Protein AF-A0A972Z029-F1 (afdb_monomer_lite)

pLDDT: mean 87.39, std 17.4, range [35.59, 98.62]

Secondary structure (DSSP, 8-state):
----------------------------SSSSSS-TTT-S-TT-TT----SS-SSS-TTT-SSTT-SSS--GGGT-S-S-TT-SSS-TTT-SSTT-TT----SS-SSS-TTT-SSTT-SSS-TTT-SSTT-TT----SS-SSS-TTT-SSTT-SSS-TT-

Structure (mmCIF, N/CA/C/O backbone):
data_AF-A0A972Z029-F1
#
_entry.id   AF-A0A972Z029-F1
#
loop_
_atom_site.group_PDB
_atom_site.id
_atom_site.type_symbol
_atom_site.label_atom_id
_atom_site.label_alt_id
_atom_site.label_comp_id
_atom_site.label_asym_id
_atom_site.label_entity_id
_atom_site.label_seq_id
_atom_site.pdbx_PDB_ins_code
_atom_site.Cartn_x
_atom_site.Cartn_y
_atom_site.Cartn_z
_atom_site.occupancy
_atom_site.B_iso_or_equiv
_atom_site.auth_seq_id
_atom_site.auth_comp_id
_atom_site.auth_asym_id
_atom_site.auth_atom_id
_atom_site.pdbx_PDB_model_num
ATOM 1 N N . MET A 1 1 ? -35.451 -61.719 23.212 1.00 44.72 1 MET A N 1
ATOM 2 C CA . MET A 1 1 ? -34.313 -62.411 22.564 1.00 44.72 1 MET A CA 1
ATOM 3 C C . MET A 1 1 ? -34.728 -62.832 21.162 1.00 44.72 1 MET A C 1
ATOM 5 O O . MET A 1 1 ? -35.467 -63.795 21.039 1.00 44.72 1 MET A O 1
ATOM 9 N N . LEU A 1 2 ? -34.287 -62.121 20.122 1.00 35.59 2 LEU A N 1
ATOM 10 C CA . LEU A 1 2 ? -34.344 -62.609 18.741 1.00 35.59 2 LEU A CA 1
ATOM 11 C C . LEU A 1 2 ? -33.110 -62.093 17.989 1.00 35.59 2 LEU A C 1
ATOM 13 O O . LEU A 1 2 ? -32.669 -60.968 18.197 1.00 35.59 2 LEU A O 1
ATOM 17 N N . LYS A 1 3 ? -32.508 -62.987 17.212 1.00 42.06 3 LYS A N 1
ATOM 18 C CA . LYS A 1 3 ? -31.129 -62.981 16.722 1.00 42.06 3 LYS A CA 1
ATOM 19 C C . LYS A 1 3 ? -31.085 -62.662 15.211 1.00 42.06 3 LYS A C 1
ATOM 21 O O . LYS A 1 3 ? -31.833 -63.275 14.463 1.00 42.06 3 LYS A O 1
ATOM 26 N N . TYR A 1 4 ? -30.141 -61.794 14.818 1.00 46.88 4 TYR A N 1
ATOM 27 C CA . TYR A 1 4 ? -29.437 -61.632 13.522 1.00 46.88 4 TYR A CA 1
ATOM 28 C C . TYR A 1 4 ? -30.203 -61.414 12.197 1.00 46.88 4 TYR A C 1
ATOM 30 O O . TYR A 1 4 ? -30.945 -62.281 11.748 1.00 46.88 4 TYR A O 1
ATOM 38 N N . LYS A 1 5 ? -29.773 -60.396 11.427 1.00 41.84 5 LYS A N 1
ATOM 39 C CA . LYS A 1 5 ? -29.031 -60.620 10.161 1.00 41.84 5 LYS A CA 1
ATOM 40 C C . LYS A 1 5 ? -28.415 -59.328 9.601 1.00 41.84 5 LYS A C 1
ATOM 42 O O . LYS A 1 5 ? -29.120 -58.436 9.146 1.00 41.84 5 LYS A O 1
ATOM 47 N N . ILE A 1 6 ? -27.085 -59.290 9.591 1.00 49.31 6 ILE A N 1
ATOM 48 C CA . ILE A 1 6 ? -26.251 -58.357 8.822 1.00 49.31 6 ILE A CA 1
ATOM 49 C C . ILE A 1 6 ? -26.550 -58.572 7.330 1.00 49.31 6 ILE A C 1
ATOM 51 O O . ILE A 1 6 ? -26.587 -59.719 6.874 1.00 49.31 6 ILE A O 1
ATOM 55 N N . ARG A 1 7 ? -26.764 -57.495 6.565 1.00 51.19 7 ARG A N 1
ATOM 56 C CA . ARG A 1 7 ? -26.883 -57.556 5.101 1.00 51.19 7 ARG A CA 1
ATOM 57 C C . ARG A 1 7 ? -25.870 -56.634 4.424 1.00 51.19 7 ARG A C 1
ATOM 59 O O . ARG A 1 7 ? -25.969 -55.422 4.521 1.00 51.19 7 ARG A O 1
ATOM 66 N N . CYS A 1 8 ? -24.952 -57.301 3.722 1.00 42.88 8 CYS A N 1
ATOM 67 C CA . CYS A 1 8 ? -24.246 -56.925 2.496 1.00 42.88 8 CYS A CA 1
ATOM 68 C C . CYS A 1 8 ? -23.698 -55.498 2.358 1.00 42.88 8 CYS A C 1
ATOM 70 O O . CYS A 1 8 ? -24.381 -54.598 1.877 1.00 42.88 8 CYS A O 1
ATOM 72 N N . PHE A 1 9 ? -22.386 -55.391 2.588 1.00 42.88 9 PHE A N 1
ATOM 73 C CA . PHE A 1 9 ? -21.489 -54.483 1.872 1.00 42.88 9 PHE A CA 1
ATOM 74 C C . PHE A 1 9 ? -21.739 -54.582 0.357 1.00 42.88 9 PHE A C 1
ATOM 76 O O . PHE A 1 9 ? -21.516 -55.635 -0.244 1.00 42.88 9 PHE A O 1
ATOM 83 N N . LYS A 1 10 ? -22.189 -53.491 -0.264 1.00 47.75 10 LYS A N 1
ATOM 84 C CA . LYS A 1 10 ? -22.030 -53.284 -1.705 1.00 47.75 10 LYS A CA 1
ATOM 85 C C . LYS A 1 10 ? -20.739 -52.500 -1.909 1.00 47.75 10 LYS A C 1
ATOM 87 O O . LYS A 1 10 ? -20.706 -51.299 -1.679 1.00 47.75 10 LYS A O 1
ATOM 92 N N . PHE A 1 11 ? -19.693 -53.197 -2.340 1.00 46.28 11 PHE A N 1
ATOM 93 C CA . PHE A 1 11 ? -18.609 -52.580 -3.092 1.00 46.28 11 PHE A CA 1
ATOM 94 C C . PHE A 1 11 ? -19.158 -52.240 -4.478 1.00 46.28 11 PHE A C 1
ATOM 96 O O . PHE A 1 11 ? -19.430 -53.140 -5.272 1.00 46.28 11 PHE A O 1
ATOM 103 N N . LEU A 1 12 ? -19.349 -50.955 -4.757 1.00 41.16 12 LEU A N 1
ATOM 104 C CA . LEU A 1 12 ? -19.361 -50.452 -6.122 1.00 41.16 12 LEU A CA 1
ATOM 105 C C . LEU A 1 12 ? -18.751 -49.055 -6.102 1.00 41.16 12 LEU A C 1
ATOM 107 O O . LEU A 1 12 ? -19.312 -48.137 -5.510 1.00 41.16 12 LEU A O 1
ATOM 111 N N . SER A 1 13 ? -17.564 -48.962 -6.696 1.00 52.97 13 SER A N 1
ATOM 112 C CA . SER A 1 13 ? -16.793 -47.749 -6.920 1.00 52.97 13 SER A CA 1
ATOM 113 C C . SER A 1 13 ? -17.668 -46.593 -7.382 1.00 52.97 13 SER A C 1
ATOM 115 O O . SER A 1 13 ? -18.324 -46.694 -8.417 1.00 52.97 13 SER A O 1
ATOM 117 N N . ILE A 1 14 ? -17.600 -45.476 -6.669 1.00 52.19 14 ILE A N 1
ATOM 118 C CA . ILE A 1 14 ? -17.830 -44.161 -7.252 1.00 52.19 14 ILE A CA 1
ATOM 119 C C . ILE A 1 14 ? -16.635 -43.325 -6.824 1.00 52.19 14 ILE A C 1
ATOM 121 O O . ILE A 1 14 ? -16.255 -43.313 -5.655 1.00 52.19 14 ILE A O 1
ATOM 125 N N . ALA A 1 15 ? -15.987 -42.787 -7.846 1.00 47.50 15 ALA A N 1
ATOM 126 C CA . ALA A 1 15 ? -14.695 -42.147 -7.834 1.00 47.50 15 ALA A CA 1
ATOM 127 C C . ALA A 1 15 ? -14.510 -41.207 -6.641 1.00 47.50 15 ALA A C 1
ATOM 129 O O . ALA A 1 15 ? -15.372 -40.382 -6.342 1.00 47.50 15 ALA A O 1
ATOM 130 N N . LEU A 1 16 ? -13.328 -41.297 -6.030 1.00 49.75 16 LEU A N 1
ATOM 131 C CA . LEU A 1 16 ? -12.691 -40.135 -5.439 1.00 49.75 16 LEU A CA 1
ATOM 132 C C . LEU A 1 16 ? -12.591 -39.114 -6.577 1.00 49.75 16 LEU A C 1
ATOM 134 O O . LEU A 1 16 ? -11.700 -39.203 -7.420 1.00 49.75 16 LEU A O 1
ATOM 138 N N . LEU A 1 17 ? -13.573 -38.218 -6.662 1.00 45.81 17 LEU A N 1
ATOM 139 C CA . LEU A 1 17 ? -13.456 -37.002 -7.440 1.00 45.81 17 LEU A CA 1
ATOM 140 C C . LEU A 1 17 ? -12.422 -36.169 -6.683 1.00 45.81 17 LEU A C 1
ATOM 142 O O . LEU A 1 17 ? -12.756 -35.311 -5.874 1.00 45.81 17 LEU A O 1
ATOM 146 N N . VAL A 1 18 ? -11.147 -36.495 -6.906 1.00 49.91 18 VAL A N 1
ATOM 147 C CA . VAL A 1 18 ? -10.099 -35.489 -6.876 1.00 49.91 18 VAL A CA 1
ATOM 148 C C . VAL A 1 18 ? -10.542 -34.532 -7.968 1.00 49.91 18 VAL A C 1
ATOM 150 O O . VAL A 1 18 ? -10.292 -34.755 -9.150 1.00 49.91 18 VAL A O 1
ATOM 153 N N . ILE A 1 19 ? -11.320 -33.522 -7.586 1.00 52.22 19 ILE A N 1
ATOM 154 C CA . ILE A 1 19 ? -11.315 -32.290 -8.345 1.00 52.22 19 ILE A CA 1
ATOM 155 C C . ILE A 1 19 ? -9.889 -31.821 -8.105 1.00 52.22 19 ILE A C 1
ATOM 157 O O . ILE A 1 19 ? -9.585 -31.246 -7.065 1.00 52.22 19 ILE A O 1
ATOM 161 N N . SER A 1 20 ? -8.978 -32.233 -8.990 1.00 51.88 20 SER A N 1
ATOM 162 C CA . SER A 1 20 ? -7.763 -31.478 -9.210 1.00 51.88 20 SER A CA 1
ATOM 163 C C . SER A 1 20 ? -8.287 -30.079 -9.424 1.00 51.88 20 SER A C 1
ATOM 165 O O . SER A 1 20 ? -9.005 -29.844 -10.402 1.00 51.88 20 SER A O 1
ATOM 167 N N . SER A 1 21 ? -8.060 -29.229 -8.427 1.00 50.16 21 SER A N 1
ATOM 168 C CA . SER A 1 21 ? -8.118 -27.790 -8.547 1.00 50.16 21 SER A CA 1
ATOM 169 C C . SER A 1 21 ? -7.533 -27.512 -9.916 1.00 50.16 21 SER A C 1
ATOM 171 O O . SER A 1 21 ? -6.342 -27.702 -10.144 1.00 50.16 21 SER A O 1
ATOM 173 N N . SER A 1 22 ? -8.398 -27.209 -10.876 1.00 51.94 22 SER A N 1
ATOM 174 C CA . SER A 1 22 ? -7.941 -26.583 -12.095 1.00 51.94 22 SER A CA 1
ATOM 175 C C . SER A 1 22 ? -7.694 -25.157 -11.647 1.00 51.94 22 SER A C 1
ATOM 177 O O . SER A 1 22 ? -8.499 -24.274 -11.916 1.00 51.94 22 SER A O 1
ATOM 179 N N . SER A 1 23 ? -6.620 -24.959 -10.872 1.00 54.59 23 SER A N 1
ATOM 180 C CA . SER A 1 23 ? -5.817 -23.777 -11.073 1.00 54.59 23 SER A CA 1
ATOM 181 C C . SER A 1 23 ? -5.615 -23.778 -12.577 1.00 54.59 23 SER A C 1
ATOM 183 O O . SER A 1 23 ? -5.006 -24.691 -13.142 1.00 54.59 23 SER A O 1
ATOM 185 N N . VAL A 1 24 ? -6.283 -22.841 -13.253 1.00 58.00 24 VAL A N 1
ATOM 186 C CA . VAL A 1 24 ? -5.730 -22.304 -14.489 1.00 58.00 24 VAL A CA 1
ATOM 187 C C . VAL A 1 24 ? -4.263 -22.133 -14.135 1.00 58.00 24 VAL A C 1
ATOM 189 O O . VAL A 1 24 ? -3.974 -21.459 -13.150 1.00 58.00 24 VAL A O 1
ATOM 192 N N . PHE A 1 25 ? -3.384 -22.933 -14.738 1.00 62.44 25 PHE A N 1
ATOM 193 C CA . PHE A 1 25 ? -1.967 -22.744 -14.490 1.00 62.44 25 PHE A CA 1
ATOM 194 C C . PHE A 1 25 ? -1.732 -21.316 -14.957 1.00 62.44 25 PHE A C 1
ATOM 196 O O . PHE A 1 25 ? -1.856 -21.057 -16.154 1.00 62.44 25 PHE A O 1
ATOM 203 N N . ALA A 1 26 ? -1.555 -20.417 -13.992 1.00 80.50 26 ALA A N 1
ATOM 204 C CA . ALA A 1 26 ? -0.677 -19.277 -14.099 1.00 80.50 26 ALA A CA 1
ATOM 205 C C . ALA A 1 26 ? 0.412 -19.650 -15.101 1.00 80.50 26 ALA A C 1
ATOM 207 O O . ALA A 1 26 ? 1.182 -20.590 -14.861 1.00 80.50 26 ALA A O 1
ATOM 208 N N . ILE A 1 27 ? 0.320 -19.085 -16.301 1.00 93.94 27 ILE A N 1
ATOM 209 C CA . ILE A 1 27 ? 1.425 -19.181 -17.239 1.00 93.94 27 ILE A CA 1
ATOM 210 C C . ILE A 1 27 ? 2.372 -18.104 -16.745 1.00 93.94 27 ILE A C 1
ATOM 212 O O . ILE A 1 27 ? 1.928 -16.983 -16.559 1.00 93.94 27 ILE A O 1
ATOM 216 N N . ASP A 1 28 ? 3.595 -18.503 -16.462 1.00 94.88 28 ASP A N 1
ATOM 217 C CA . ASP A 1 28 ? 4.697 -17.656 -16.028 1.00 94.88 28 ASP A CA 1
ATOM 218 C C . ASP A 1 28 ? 5.843 -18.057 -16.963 1.00 94.88 28 ASP A C 1
ATOM 220 O O . ASP A 1 28 ? 6.411 -19.157 -16.862 1.00 94.88 28 ASP A O 1
ATOM 224 N N . THR A 1 29 ? 5.987 -17.290 -18.042 1.00 96.69 29 THR A N 1
ATOM 225 C CA . THR A 1 29 ? 6.764 -17.677 -19.220 1.00 96.69 29 THR A CA 1
ATOM 226 C C . THR A 1 29 ? 8.266 -17.625 -18.955 1.00 96.69 29 THR A C 1
ATOM 228 O O . THR A 1 29 ? 9.000 -18.459 -19.509 1.00 96.69 29 THR A O 1
ATOM 231 N N . ASP A 1 30 ? 8.735 -16.715 -18.108 1.00 96.75 30 ASP A N 1
ATOM 232 C CA . ASP A 1 30 ? 10.149 -16.563 -17.769 1.00 96.75 30 ASP A CA 1
ATOM 233 C C . ASP A 1 30 ? 10.516 -17.006 -16.342 1.00 96.75 30 ASP A C 1
ATOM 235 O O . ASP A 1 30 ? 11.699 -17.261 -16.076 1.00 96.75 30 ASP A O 1
ATOM 239 N N . GLY A 1 31 ? 9.527 -17.290 -15.498 1.00 96.00 31 GLY A N 1
ATOM 240 C CA . GLY A 1 31 ? 9.701 -17.927 -14.201 1.00 96.00 31 GLY A CA 1
ATOM 241 C C . GLY A 1 31 ? 10.042 -16.957 -13.074 1.00 96.00 31 GLY A C 1
ATOM 242 O O . GLY A 1 31 ? 10.711 -17.392 -12.125 1.00 96.00 31 GLY A O 1
ATOM 243 N N . ASP A 1 32 ? 9.682 -15.679 -13.188 1.00 94.44 32 ASP A N 1
ATOM 244 C CA . ASP A 1 32 ? 9.981 -14.649 -12.187 1.00 94.44 32 ASP A CA 1
ATOM 245 C C . ASP A 1 32 ? 8.957 -14.581 -11.038 1.00 94.44 32 ASP A C 1
ATOM 247 O O . ASP A 1 32 ? 9.233 -13.997 -9.985 1.00 94.44 32 ASP A O 1
ATOM 251 N N . GLY A 1 33 ? 7.840 -15.299 -11.184 1.00 93.25 33 GLY A N 1
ATOM 252 C CA . GLY A 1 33 ? 6.780 -15.403 -10.190 1.00 93.25 33 GLY A CA 1
ATOM 253 C C . GLY A 1 33 ? 5.572 -14.504 -10.448 1.00 93.25 33 GLY A C 1
ATOM 254 O O . GLY A 1 33 ? 4.626 -14.582 -9.659 1.00 93.25 33 GLY A O 1
ATOM 255 N N . TYR A 1 34 ? 5.568 -13.717 -11.525 1.00 92.69 34 TYR A N 1
ATOM 256 C CA . TYR A 1 34 ? 4.397 -12.992 -12.002 1.00 92.69 34 TYR A CA 1
ATOM 257 C C . TYR A 1 34 ? 3.725 -13.758 -13.149 1.00 92.69 34 TYR A C 1
ATOM 259 O O . TYR A 1 34 ? 4.354 -14.286 -14.059 1.00 92.69 34 TYR A O 1
ATOM 267 N N . ASP A 1 35 ? 2.397 -13.866 -13.098 1.00 95.12 35 ASP A N 1
ATOM 268 C CA . ASP A 1 35 ? 1.650 -14.531 -14.165 1.00 95.12 35 ASP A CA 1
ATOM 269 C C . ASP A 1 35 ? 1.676 -13.662 -15.437 1.00 95.12 35 ASP A C 1
ATOM 271 O O . ASP A 1 35 ? 1.335 -12.484 -15.367 1.00 95.12 35 ASP A O 1
ATOM 275 N N . ASP A 1 36 ? 1.857 -14.263 -16.618 1.00 94.44 36 ASP A N 1
ATOM 276 C CA . ASP A 1 36 ? 1.785 -13.652 -17.964 1.00 94.44 36 ASP A CA 1
ATOM 277 C C . ASP A 1 36 ? 0.561 -12.733 -18.185 1.00 94.44 36 ASP A C 1
ATOM 279 O O . ASP A 1 36 ? 0.498 -11.969 -19.148 1.00 94.44 36 ASP A O 1
ATOM 283 N N . SER A 1 37 ? -0.498 -12.891 -17.383 1.00 94.25 37 SER A N 1
ATOM 284 C CA . SER A 1 37 ? -1.707 -12.064 -17.467 1.00 94.25 37 SER A CA 1
ATOM 285 C C . SER A 1 37 ? -1.596 -10.701 -16.783 1.00 94.25 37 SER A C 1
ATOM 287 O O . SER A 1 37 ? -2.413 -9.828 -17.080 1.00 94.25 37 SER A O 1
ATOM 289 N N . VAL A 1 38 ? -0.649 -10.553 -15.859 1.00 92.50 38 VAL A N 1
ATOM 290 C CA . VAL A 1 38 ? -0.367 -9.325 -15.101 1.00 92.50 38 VAL A CA 1
ATOM 291 C C . VAL A 1 38 ? 1.055 -8.819 -15.337 1.00 92.50 38 VAL A C 1
ATOM 293 O O . VAL A 1 38 ? 1.293 -7.634 -15.150 1.00 92.50 38 VAL A O 1
ATOM 296 N N . ASP A 1 39 ? 1.954 -9.686 -15.797 1.00 95.38 39 ASP A N 1
ATOM 297 C CA . ASP A 1 39 ? 3.313 -9.355 -16.203 1.00 95.38 39 ASP A CA 1
ATOM 298 C C . ASP A 1 39 ? 3.330 -8.586 -17.543 1.00 95.38 39 ASP A C 1
ATOM 300 O O . ASP A 1 39 ? 2.847 -9.064 -18.579 1.00 95.38 39 ASP A O 1
ATOM 304 N N . LEU A 1 40 ? 3.865 -7.363 -17.519 1.00 96.44 40 LEU A N 1
ATOM 305 C CA . LEU A 1 40 ? 4.015 -6.502 -18.696 1.00 96.44 40 LEU A CA 1
ATOM 306 C C . LEU A 1 40 ? 5.236 -6.865 -19.557 1.00 96.44 40 LEU A C 1
ATOM 308 O O . LEU A 1 40 ? 5.276 -6.495 -20.738 1.00 96.44 40 LEU A O 1
ATOM 312 N N . PHE A 1 41 ? 6.156 -7.679 -19.035 1.00 97.19 41 PHE A N 1
ATOM 313 C CA . PHE A 1 41 ? 7.317 -8.220 -19.733 1.00 97.19 41 PHE A CA 1
ATOM 314 C C . PHE A 1 41 ? 7.440 -9.757 -19.607 1.00 97.19 41 PHE A C 1
ATOM 316 O O . PHE A 1 41 ? 8.496 -10.223 -19.197 1.00 97.19 41 PHE A O 1
ATOM 323 N N . PRO A 1 42 ? 6.499 -10.568 -20.156 1.00 97.00 42 PRO A N 1
ATOM 324 C CA . PRO A 1 42 ? 6.456 -12.041 -19.998 1.00 97.00 42 PRO A CA 1
ATOM 325 C C . PRO A 1 42 ? 7.648 -12.862 -20.514 1.00 97.00 42 PRO A C 1
ATOM 327 O O . PRO A 1 42 ? 7.542 -14.068 -20.717 1.00 97.00 42 PRO A O 1
ATOM 330 N N . ALA A 1 43 ? 8.738 -12.237 -20.934 1.00 96.81 43 ALA A N 1
ATOM 331 C CA . ALA A 1 43 ? 9.934 -12.918 -21.404 1.00 96.81 43 ALA A CA 1
ATOM 332 C C . ALA A 1 43 ? 11.219 -12.363 -20.772 1.00 96.81 43 ALA A C 1
ATOM 334 O O . ALA A 1 43 ? 12.306 -12.805 -21.172 1.00 96.81 43 ALA A O 1
ATOM 335 N N . ASP A 1 44 ? 11.109 -11.387 -19.873 1.00 97.31 44 ASP A N 1
ATOM 336 C CA . ASP A 1 44 ? 12.222 -10.805 -19.145 1.00 97.31 44 ASP A CA 1
ATOM 337 C C . ASP A 1 44 ? 12.043 -11.027 -17.637 1.00 97.31 44 ASP A C 1
ATOM 339 O O . ASP A 1 44 ? 11.410 -10.217 -16.975 1.00 97.31 44 ASP A O 1
ATOM 343 N N . PRO A 1 45 ? 12.702 -12.040 -17.047 1.00 97.19 45 PRO A N 1
ATOM 344 C CA . PRO A 1 45 ? 12.492 -12.403 -15.645 1.00 97.19 45 PRO A CA 1
ATOM 345 C C . PRO A 1 45 ? 13.073 -11.393 -14.636 1.00 97.19 45 PRO A C 1
ATOM 347 O O . PRO A 1 45 ? 13.295 -11.718 -13.466 1.00 97.19 45 PRO A O 1
ATOM 350 N N . LEU A 1 46 ? 13.486 -10.219 -15.111 1.00 96.81 46 LEU A N 1
ATOM 351 C CA . LEU A 1 46 ? 13.960 -9.100 -14.310 1.00 96.81 46 LEU A CA 1
ATOM 352 C C . LEU A 1 46 ? 12.990 -7.918 -14.337 1.00 96.81 46 LEU A C 1
ATOM 354 O O . LEU A 1 46 ? 13.282 -6.937 -13.664 1.00 96.81 46 LEU A O 1
ATOM 358 N N . GLU A 1 47 ? 11.890 -7.980 -15.084 1.00 97.19 47 GLU A N 1
ATOM 359 C CA . GLU A 1 47 ? 10.921 -6.894 -15.230 1.00 97.19 47 GLU A CA 1
ATOM 360 C C . GLU A 1 47 ? 9.506 -7.471 -15.263 1.00 97.19 47 GLU A C 1
ATOM 362 O O . GLU A 1 47 ? 9.273 -8.450 -15.950 1.00 97.19 47 GLU A O 1
ATOM 367 N N . TRP A 1 48 ? 8.555 -6.845 -14.569 1.00 95.19 48 TRP A N 1
ATOM 368 C CA . TRP A 1 48 ? 7.158 -7.315 -14.534 1.00 95.19 48 TRP A CA 1
ATOM 369 C C . TRP A 1 48 ? 6.125 -6.179 -14.548 1.00 95.19 48 TRP A C 1
ATOM 371 O O . TRP A 1 48 ? 5.003 -6.357 -15.024 1.00 95.19 48 TRP A O 1
ATOM 381 N N . ILE A 1 49 ? 6.500 -4.989 -14.063 1.00 93.50 49 ILE A N 1
ATOM 382 C CA . ILE A 1 49 ? 5.678 -3.769 -14.032 1.00 93.50 49 ILE A CA 1
ATOM 383 C C . ILE A 1 49 ? 6.367 -2.662 -14.840 1.00 93.50 49 ILE A C 1
ATOM 385 O O . ILE A 1 49 ? 7.594 -2.592 -14.890 1.00 93.50 49 ILE A O 1
ATOM 389 N N . ASP A 1 50 ? 5.542 -1.821 -15.458 1.00 94.25 50 ASP A N 1
ATOM 390 C CA . ASP A 1 50 ? 5.864 -0.613 -16.223 1.00 94.25 50 ASP A CA 1
ATOM 391 C C . ASP A 1 50 ? 4.838 0.446 -15.784 1.00 94.25 50 ASP A C 1
ATOM 393 O O . ASP A 1 50 ? 3.666 0.381 -16.178 1.00 94.25 50 ASP A O 1
ATOM 397 N N . THR A 1 51 ? 5.221 1.304 -14.838 1.00 92.12 51 THR A N 1
ATOM 398 C CA . THR A 1 51 ? 4.296 2.232 -14.165 1.00 92.12 51 THR A CA 1
ATOM 399 C C . THR A 1 51 ? 3.815 3.334 -15.111 1.00 92.12 51 THR A C 1
ATOM 401 O O . THR A 1 51 ? 2.613 3.628 -15.142 1.00 92.12 51 THR A O 1
ATOM 404 N N . ASP A 1 52 ? 4.707 3.913 -15.914 1.00 93.69 52 ASP A N 1
ATOM 405 C CA . ASP A 1 52 ? 4.390 5.020 -16.821 1.00 93.69 52 ASP A CA 1
ATOM 406 C C . ASP A 1 52 ? 4.023 4.567 -18.255 1.00 93.69 52 ASP A C 1
ATOM 408 O O . ASP A 1 52 ? 3.479 5.346 -19.054 1.00 93.69 52 ASP A O 1
ATOM 412 N N . LEU A 1 53 ? 4.195 3.272 -18.545 1.00 94.69 53 LEU A N 1
ATOM 413 C CA . LEU A 1 53 ? 3.904 2.612 -19.816 1.00 94.69 53 LEU A CA 1
ATOM 414 C C . LEU A 1 53 ? 4.793 3.085 -20.976 1.00 94.69 53 LEU A C 1
ATOM 416 O O . LEU A 1 53 ? 4.337 3.113 -22.136 1.00 94.69 53 LEU A O 1
ATOM 420 N N . ASP A 1 54 ? 6.045 3.455 -20.701 1.00 95.88 54 ASP A N 1
ATOM 421 C CA . ASP A 1 54 ? 7.019 3.850 -21.721 1.00 95.88 54 ASP A CA 1
ATOM 422 C C . ASP A 1 54 ? 7.707 2.657 -22.424 1.00 95.88 54 ASP A C 1
ATOM 424 O O . ASP A 1 54 ? 8.275 2.808 -23.521 1.00 95.88 54 ASP A O 1
ATOM 428 N N . GLY A 1 55 ? 7.551 1.450 -21.869 1.00 95.88 55 GLY A N 1
ATOM 429 C CA . GLY A 1 55 ? 8.118 0.200 -22.366 1.00 95.88 55 GLY A CA 1
ATOM 430 C C . GLY A 1 55 ? 9.470 -0.184 -21.758 1.00 95.88 55 GLY A C 1
ATOM 431 O O . GLY A 1 55 ? 10.105 -1.114 -22.277 1.00 95.88 55 GLY A O 1
ATOM 432 N N . ILE A 1 56 ? 9.924 0.505 -20.714 1.00 96.00 56 ILE A N 1
ATOM 433 C CA . ILE A 1 56 ? 11.036 0.132 -19.842 1.00 96.00 56 ILE A CA 1
ATOM 434 C C . ILE A 1 56 ? 10.434 -0.342 -18.514 1.00 96.00 56 ILE A C 1
ATOM 436 O O . ILE A 1 56 ? 9.582 0.309 -17.936 1.00 96.00 56 ILE A O 1
ATOM 440 N N . GLY A 1 57 ? 10.833 -1.521 -18.035 1.00 95.69 57 GLY A N 1
ATOM 441 C CA . GLY A 1 57 ? 10.316 -2.014 -16.758 1.00 95.69 57 GLY A CA 1
ATOM 442 C C . GLY A 1 57 ? 10.900 -1.251 -15.570 1.00 95.69 57 GLY A C 1
ATOM 443 O O . GLY A 1 57 ? 12.052 -0.804 -15.625 1.00 95.69 57 GLY A O 1
ATOM 444 N N . ASN A 1 58 ? 10.133 -1.147 -14.482 1.00 93.19 58 ASN A N 1
ATOM 445 C CA . ASN A 1 58 ? 10.477 -0.339 -13.307 1.00 93.19 58 ASN A CA 1
ATOM 446 C C . ASN A 1 58 ? 11.852 -0.672 -12.690 1.00 93.19 58 ASN A C 1
ATOM 448 O O . ASN A 1 58 ? 12.446 0.180 -12.027 1.00 93.19 58 ASN A O 1
ATOM 452 N N . ASN A 1 59 ? 12.391 -1.892 -12.851 1.00 92.75 59 ASN A N 1
ATOM 453 C CA . ASN A 1 59 ? 13.715 -2.211 -12.301 1.00 92.75 59 ASN A CA 1
ATOM 454 C C . ASN A 1 59 ? 14.859 -1.583 -13.112 1.00 92.75 59 ASN A C 1
ATOM 456 O O . ASN A 1 59 ? 15.955 -1.385 -12.568 1.00 92.75 59 ASN A O 1
ATOM 460 N N . SER A 1 60 ? 14.617 -1.271 -14.386 1.00 94.31 60 SER A N 1
ATOM 461 C CA . SER A 1 60 ? 15.569 -0.640 -15.304 1.00 94.31 60 SER A CA 1
ATOM 462 C C . SER A 1 60 ? 15.237 0.816 -15.633 1.00 94.31 60 SER A C 1
ATOM 464 O O . SER A 1 60 ? 16.100 1.505 -16.190 1.00 94.31 60 SER A O 1
ATOM 466 N N . ASP A 1 61 ? 14.030 1.275 -15.313 1.00 94.12 61 ASP A N 1
ATOM 467 C CA . ASP A 1 61 ? 13.551 2.618 -15.616 1.00 94.12 61 ASP A CA 1
ATOM 468 C C . ASP A 1 61 ? 14.190 3.681 -14.702 1.00 94.12 61 ASP A C 1
ATOM 470 O O . ASP A 1 61 ? 14.144 3.548 -13.474 1.00 94.12 61 ASP A O 1
ATOM 474 N N . PRO A 1 62 ? 14.848 4.720 -15.254 1.00 93.94 62 PRO A N 1
ATOM 475 C CA . PRO A 1 62 ? 15.342 5.848 -14.472 1.00 93.94 62 PRO A CA 1
ATOM 476 C C . PRO A 1 62 ? 14.280 6.906 -14.095 1.00 93.94 62 PRO A C 1
ATOM 478 O O . PRO A 1 62 ? 14.638 7.832 -13.373 1.00 93.94 62 PRO A O 1
ATOM 481 N N . ASP A 1 63 ? 13.043 6.820 -14.587 1.00 94.00 63 ASP A N 1
ATOM 482 C CA . ASP A 1 63 ? 11.941 7.789 -14.404 1.00 94.00 63 ASP A CA 1
ATOM 483 C C . ASP A 1 63 ? 10.615 7.010 -14.277 1.00 94.00 63 ASP A C 1
ATOM 485 O O . ASP A 1 63 ? 9.796 7.015 -15.188 1.00 94.00 63 ASP A O 1
ATOM 489 N N . ILE A 1 64 ? 10.455 6.265 -13.172 1.00 93.75 64 ILE A N 1
ATOM 490 C CA . ILE A 1 64 ? 9.433 5.206 -13.020 1.00 93.75 64 ILE A CA 1
ATOM 491 C C . ILE A 1 64 ? 8.001 5.736 -13.201 1.00 93.75 64 ILE A C 1
ATOM 493 O O . ILE A 1 64 ? 7.142 5.003 -13.692 1.00 93.75 64 ILE A O 1
ATOM 497 N N . ASP A 1 65 ? 7.713 6.976 -12.803 1.00 94.50 65 ASP A N 1
ATOM 498 C CA . ASP A 1 65 ? 6.378 7.575 -12.922 1.00 94.50 65 ASP A CA 1
ATOM 499 C C . ASP A 1 65 ? 6.193 8.441 -14.187 1.00 94.50 65 ASP A C 1
ATOM 501 O O . ASP A 1 65 ? 5.082 8.915 -14.476 1.00 94.50 65 ASP A O 1
ATOM 505 N N . GLY A 1 66 ? 7.261 8.626 -14.968 1.00 94.62 66 GLY A N 1
ATOM 506 C CA . GLY A 1 66 ? 7.267 9.381 -16.214 1.00 94.62 66 GLY A CA 1
ATOM 507 C C . GLY A 1 66 ? 7.006 10.881 -16.043 1.00 94.62 66 GLY A C 1
ATOM 508 O O . GLY A 1 66 ? 6.554 11.546 -16.995 1.00 94.62 66 GLY A O 1
ATOM 509 N N . ASP A 1 67 ? 7.239 11.455 -14.857 1.00 94.06 67 ASP A N 1
ATOM 510 C CA . ASP A 1 67 ? 7.035 12.885 -14.603 1.00 94.06 67 ASP A CA 1
ATOM 511 C C . ASP A 1 67 ? 8.157 13.774 -15.188 1.00 94.06 67 ASP A C 1
ATOM 513 O O . ASP A 1 67 ? 8.002 15.003 -15.330 1.00 94.06 67 ASP A O 1
ATOM 517 N N . GLY A 1 68 ? 9.256 13.152 -15.628 1.00 93.25 68 GLY A N 1
ATOM 518 C CA . GLY A 1 68 ? 10.416 13.803 -16.223 1.00 93.25 68 GLY A CA 1
ATOM 519 C C . GLY A 1 68 ? 11.537 14.117 -15.230 1.00 93.25 68 GLY A C 1
ATOM 520 O O . GLY A 1 68 ? 12.488 14.834 -15.597 1.00 93.25 68 GLY A O 1
ATOM 521 N N . LEU A 1 69 ? 11.435 13.649 -13.988 1.00 93.44 69 LEU A N 1
ATOM 522 C CA . LEU A 1 69 ? 12.464 13.690 -12.962 1.00 93.44 69 LEU A CA 1
ATOM 523 C C . LEU A 1 69 ? 13.044 12.287 -12.774 1.00 93.44 69 LEU A C 1
ATOM 525 O O . LEU A 1 69 ? 12.345 11.304 -12.650 1.00 93.44 69 LEU A O 1
ATOM 529 N N . LEU A 1 70 ? 14.372 12.199 -12.725 1.00 93.56 70 LEU A N 1
ATOM 530 C CA . LEU A 1 70 ? 15.012 10.913 -12.454 1.00 93.56 70 LEU A CA 1
ATOM 531 C C . LEU A 1 70 ? 14.730 10.464 -11.011 1.00 93.56 70 LEU A C 1
ATOM 533 O O . LEU A 1 70 ? 14.805 11.307 -10.105 1.00 93.56 70 LEU A O 1
ATOM 537 N N . ASN A 1 71 ? 14.526 9.160 -10.819 1.00 91.31 71 ASN A N 1
ATOM 538 C CA . ASN A 1 71 ? 14.215 8.517 -9.541 1.00 91.31 71 ASN A CA 1
ATOM 539 C C . ASN A 1 71 ? 15.181 8.935 -8.422 1.00 91.31 71 ASN A C 1
ATOM 541 O O . ASN A 1 71 ? 16.405 8.975 -8.586 1.00 91.31 71 ASN A O 1
ATOM 545 N N . GLY A 1 72 ? 14.689 9.130 -7.202 1.00 84.81 72 GLY A N 1
ATOM 546 C CA . GLY A 1 72 ? 15.541 9.517 -6.073 1.00 84.81 72 GLY A CA 1
ATOM 547 C C . GLY A 1 72 ? 16.654 8.497 -5.769 1.00 84.81 72 GLY A C 1
ATOM 548 O O . GLY A 1 72 ? 17.744 8.850 -5.296 1.00 84.81 72 GLY A O 1
ATOM 549 N N . THR A 1 73 ? 16.417 7.217 -6.074 1.00 80.94 73 THR A N 1
ATOM 550 C CA . THR A 1 73 ? 17.374 6.118 -5.853 1.00 80.94 73 THR A CA 1
ATOM 551 C C . THR A 1 73 ? 18.532 6.063 -6.859 1.00 80.94 73 THR A C 1
ATOM 553 O O . THR A 1 73 ? 19.585 5.498 -6.536 1.00 80.94 73 THR A O 1
ATOM 556 N N . ASP A 1 74 ? 18.410 6.700 -8.026 1.00 78.12 74 ASP A N 1
ATOM 557 C CA 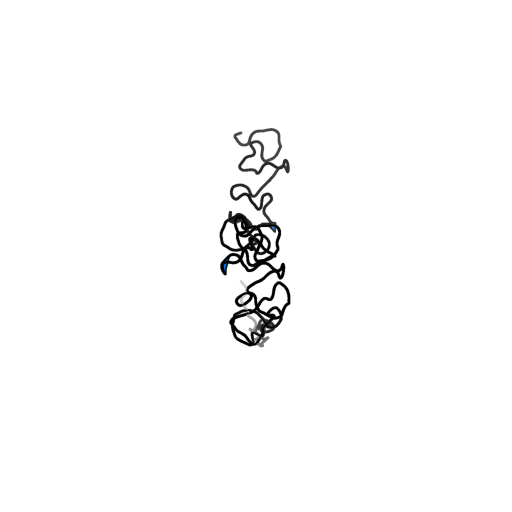. ASP A 1 74 ? 19.455 6.736 -9.060 1.00 78.12 74 ASP A CA 1
ATOM 558 C C . ASP A 1 74 ? 20.352 7.995 -8.987 1.00 78.12 74 ASP A C 1
ATOM 560 O O . ASP A 1 74 ? 21.275 8.191 -9.787 1.00 78.12 74 ASP A O 1
ATOM 564 N N . GLY A 1 75 ? 20.137 8.818 -7.953 1.00 77.19 75 GLY A N 1
ATOM 565 C CA . GLY A 1 75 ? 20.773 10.123 -7.786 1.00 77.19 75 GLY A CA 1
ATOM 566 C C . GLY A 1 75 ? 19.995 11.265 -8.441 1.00 77.19 75 GLY A C 1
ATOM 567 O O . GLY A 1 75 ? 20.528 12.381 -8.531 1.00 77.19 75 GLY A O 1
ATOM 568 N N . GLY A 1 76 ? 18.776 10.985 -8.889 1.00 82.94 76 GLY A N 1
ATOM 569 C CA . GLY A 1 76 ? 17.843 11.923 -9.461 1.00 82.94 76 GLY A CA 1
ATOM 570 C C . GLY A 1 76 ? 17.191 12.887 -8.462 1.00 82.94 76 GLY A C 1
ATOM 571 O O . GLY A 1 76 ? 17.379 12.779 -7.245 1.00 82.94 76 GLY A O 1
ATOM 572 N N . PRO A 1 77 ? 16.535 13.945 -8.977 1.00 90.31 77 PRO A N 1
ATOM 573 C CA . PRO A 1 77 ? 15.878 14.963 -8.165 1.00 90.31 77 PRO A CA 1
ATOM 574 C C . PRO A 1 77 ? 14.481 14.561 -7.688 1.00 90.31 77 PRO A C 1
ATOM 576 O O . PRO A 1 77 ? 13.909 15.332 -6.912 1.00 90.31 77 PRO A O 1
ATOM 579 N N . ASP A 1 78 ? 13.944 13.443 -8.173 1.00 93.19 78 ASP A N 1
ATOM 580 C CA . ASP A 1 78 ? 12.609 12.997 -7.823 1.00 93.19 78 ASP A CA 1
ATOM 581 C C . ASP A 1 78 ? 12.521 12.581 -6.348 1.00 93.19 78 ASP A C 1
ATOM 583 O O . ASP A 1 78 ? 13.469 12.087 -5.723 1.00 93.19 78 ASP A O 1
ATOM 587 N N . ASN A 1 79 ? 11.378 12.890 -5.759 1.00 92.75 79 ASN A N 1
ATOM 588 C CA . ASN A 1 79 ? 11.021 12.559 -4.400 1.00 92.75 79 ASN A CA 1
ATOM 589 C C . ASN A 1 79 ? 9.671 11.836 -4.312 1.00 92.75 79 ASN A C 1
ATOM 591 O O . ASN A 1 79 ? 9.131 11.802 -3.202 1.00 92.75 79 ASN A O 1
ATOM 595 N N . ASN A 1 80 ? 9.147 11.323 -5.426 1.00 93.31 80 ASN A N 1
ATOM 596 C CA . ASN A 1 80 ? 7.926 10.535 -5.542 1.00 93.31 80 ASN A CA 1
ATOM 597 C C . ASN A 1 80 ? 8.044 9.528 -6.710 1.00 93.31 80 ASN A C 1
ATOM 599 O O . ASN A 1 80 ? 7.428 9.729 -7.748 1.00 93.31 80 ASN A O 1
ATOM 603 N N . ASP A 1 81 ? 8.834 8.467 -6.514 1.00 93.25 81 ASP A N 1
ATOM 604 C CA . ASP A 1 81 ? 9.296 7.558 -7.577 1.00 93.25 81 ASP A CA 1
ATOM 605 C C . ASP A 1 81 ? 8.138 6.793 -8.264 1.00 93.25 81 ASP A C 1
ATOM 607 O O . ASP A 1 81 ? 8.348 6.239 -9.335 1.00 93.25 81 ASP A O 1
ATOM 611 N N . ASP A 1 82 ? 6.931 6.722 -7.696 1.00 92.88 82 ASP A N 1
ATOM 612 C CA . ASP A 1 82 ? 5.771 6.066 -8.321 1.00 92.88 82 ASP A CA 1
ATOM 613 C C . ASP A 1 82 ? 4.575 6.997 -8.588 1.00 92.88 82 ASP A C 1
ATOM 615 O O . ASP A 1 82 ? 3.550 6.573 -9.135 1.00 92.88 82 ASP A O 1
ATOM 619 N N . GLY A 1 83 ? 4.715 8.287 -8.283 1.00 93.12 83 GLY A N 1
ATOM 620 C CA . GLY A 1 83 ? 3.722 9.295 -8.631 1.00 93.12 83 GLY A CA 1
ATOM 621 C C . GLY A 1 83 ? 2.455 9.279 -7.767 1.00 93.12 83 GLY A C 1
ATOM 622 O O . GLY A 1 83 ? 1.445 9.882 -8.162 1.00 93.12 83 GLY A O 1
ATOM 623 N N . ASP A 1 84 ? 2.469 8.632 -6.599 1.00 93.50 84 ASP A N 1
ATOM 624 C CA . ASP A 1 84 ? 1.292 8.498 -5.744 1.00 93.50 84 ASP A CA 1
ATOM 625 C C . ASP A 1 84 ? 1.032 9.721 -4.820 1.00 93.50 84 ASP A C 1
ATOM 627 O O . ASP A 1 84 ? 1.388 10.867 -5.130 1.00 93.50 84 ASP A O 1
ATOM 631 N N . LEU A 1 85 ? 0.264 9.540 -3.737 1.00 91.00 85 LEU A N 1
ATOM 632 C CA . LEU A 1 85 ? -0.096 10.615 -2.801 1.00 91.00 85 LEU A CA 1
ATOM 633 C C . LEU A 1 85 ? 0.968 10.900 -1.725 1.00 91.00 85 LEU A C 1
ATOM 635 O O . LEU A 1 85 ? 0.883 11.943 -1.057 1.00 91.00 85 LEU A O 1
ATOM 639 N N . ALA A 1 86 ? 1.920 9.997 -1.526 1.00 93.94 86 ALA A N 1
ATOM 640 C CA . ALA A 1 86 ? 3.020 10.086 -0.590 1.00 93.94 86 ALA A CA 1
ATOM 641 C C . ALA A 1 86 ? 4.318 10.443 -1.331 1.00 93.94 86 ALA A C 1
ATOM 643 O O . ALA A 1 86 ? 4.491 10.231 -2.513 1.00 93.94 86 ALA A O 1
ATOM 644 N N . ILE A 1 87 ? 5.237 11.112 -0.636 1.00 94.06 87 ILE A N 1
ATOM 645 C CA . ILE A 1 87 ? 6.601 11.288 -1.158 1.00 94.06 87 ILE A CA 1
ATOM 646 C C . ILE A 1 87 ? 7.451 10.130 -0.643 1.00 94.06 87 ILE A C 1
ATOM 648 O O . ILE A 1 87 ? 7.232 9.718 0.494 1.00 94.06 87 ILE A O 1
ATOM 652 N N . ASN A 1 88 ? 8.517 9.748 -1.348 1.00 92.94 88 ASN A N 1
ATOM 653 C CA . ASN A 1 88 ? 9.432 8.646 -0.994 1.00 92.94 88 ASN A CA 1
ATOM 654 C C . ASN A 1 88 ? 9.878 8.612 0.481 1.00 92.94 88 ASN A C 1
ATOM 656 O O . ASN A 1 88 ? 10.250 7.577 1.019 1.00 92.94 88 ASN A O 1
ATOM 660 N N . LEU A 1 89 ? 9.937 9.771 1.149 1.00 93.25 89 LEU A N 1
ATOM 661 C CA . LEU A 1 89 ? 10.335 9.872 2.558 1.00 93.25 89 LEU A CA 1
ATOM 662 C C . LEU A 1 89 ? 9.254 9.389 3.544 1.00 93.25 89 LEU A C 1
ATOM 664 O O . LEU A 1 89 ? 9.583 9.037 4.678 1.00 93.25 89 LEU A O 1
ATOM 668 N N . TYR A 1 90 ? 7.988 9.462 3.151 1.00 93.88 90 TYR A N 1
ATOM 669 C CA . TYR A 1 90 ? 6.819 9.100 3.953 1.00 93.88 90 TYR A CA 1
ATOM 670 C C . TYR A 1 90 ? 6.023 7.945 3.358 1.00 93.88 90 TYR A C 1
ATOM 672 O O . TYR A 1 90 ? 4.988 7.600 3.918 1.00 93.88 90 TYR A O 1
ATOM 680 N N . ASP A 1 91 ? 6.516 7.385 2.266 1.00 94.75 91 ASP A N 1
ATOM 681 C CA . ASP A 1 91 ? 5.928 6.261 1.577 1.00 94.75 91 ASP A CA 1
ATOM 682 C C . ASP A 1 91 ? 6.629 4.959 2.008 1.00 94.75 91 ASP A C 1
ATOM 684 O O . ASP A 1 91 ? 7.853 4.839 1.850 1.00 94.75 91 ASP A O 1
ATOM 688 N N . PRO A 1 92 ? 5.903 4.013 2.624 1.00 94.38 92 PRO A N 1
ATOM 689 C CA . PRO A 1 92 ? 6.429 2.696 2.957 1.00 94.38 92 PRO A CA 1
ATOM 690 C C . PRO A 1 92 ? 6.804 1.858 1.729 1.00 94.38 92 PRO A C 1
ATOM 692 O O . PRO A 1 92 ? 7.746 1.063 1.817 1.00 94.38 92 PRO A O 1
ATOM 695 N N . LEU A 1 93 ? 6.121 2.057 0.596 1.00 93.75 93 LEU A N 1
ATOM 696 C CA . LEU A 1 93 ? 6.299 1.303 -0.643 1.00 93.75 93 LEU A CA 1
ATOM 697 C C . LEU A 1 93 ? 6.470 2.253 -1.847 1.00 93.75 93 LEU A C 1
ATOM 699 O O . LEU A 1 93 ? 5.669 2.212 -2.768 1.00 93.75 93 LEU A O 1
ATOM 703 N N . PRO A 1 94 ? 7.598 2.995 -1.924 1.00 92.38 94 PRO A N 1
ATOM 704 C CA . PRO A 1 94 ? 7.856 4.084 -2.889 1.00 92.38 94 PRO A CA 1
ATOM 705 C C . PRO A 1 94 ? 8.084 3.645 -4.344 1.00 92.38 94 PRO A C 1
ATOM 707 O O . PRO A 1 94 ? 8.813 4.287 -5.095 1.00 92.38 94 PRO A O 1
ATOM 710 N N . ARG A 1 95 ? 7.622 2.454 -4.708 1.00 89.62 95 ARG A N 1
ATOM 711 C CA . ARG A 1 95 ? 7.681 1.888 -6.063 1.00 89.62 95 ARG A CA 1
ATOM 712 C C . ARG A 1 95 ? 6.379 1.180 -6.426 1.00 89.62 95 ARG A C 1
ATOM 714 O O . ARG A 1 95 ? 6.330 0.503 -7.456 1.00 89.62 95 ARG A O 1
ATOM 721 N N . ASP A 1 96 ? 5.384 1.261 -5.555 1.00 91.00 96 ASP A N 1
ATOM 722 C CA . ASP A 1 96 ? 4.074 0.674 -5.732 1.00 91.00 96 ASP A CA 1
ATOM 723 C C . ASP A 1 96 ? 3.038 1.782 -5.523 1.00 91.00 96 ASP A C 1
ATOM 725 O O . ASP A 1 96 ? 2.592 2.012 -4.399 1.00 91.00 96 ASP A O 1
ATOM 729 N N . PRO A 1 97 ? 2.568 2.414 -6.611 1.00 92.38 97 PRO A N 1
ATOM 730 C CA . PRO A 1 97 ? 1.654 3.547 -6.507 1.00 92.38 97 PRO A CA 1
ATOM 731 C C . PRO A 1 97 ? 0.272 3.166 -5.965 1.00 92.38 97 PRO A C 1
ATOM 733 O O . PRO A 1 97 ? -0.619 4.013 -5.825 1.00 92.38 97 PRO A O 1
ATOM 736 N N . SER A 1 98 ? 0.033 1.869 -5.755 1.00 93.12 98 SER A N 1
ATOM 737 C CA . SER A 1 98 ? -1.173 1.374 -5.122 1.00 93.12 98 SER A CA 1
ATOM 738 C C . SER A 1 98 ? -1.045 1.229 -3.611 1.00 93.12 98 SER A C 1
ATOM 740 O O . SER A 1 98 ? -2.062 0.946 -2.992 1.00 93.12 98 SER A O 1
ATOM 742 N N . GLU A 1 99 ? 0.114 1.481 -3.001 1.00 95.88 99 GLU A N 1
ATOM 743 C CA . GLU A 1 99 ? 0.376 1.166 -1.594 1.00 95.88 99 GLU A CA 1
ATOM 744 C C . GLU A 1 99 ? 1.105 2.286 -0.820 1.00 95.88 99 GLU A C 1
ATOM 746 O O . GLU A 1 99 ? 2.185 2.105 -0.272 1.00 95.88 99 GLU A O 1
ATOM 751 N N . TRP A 1 100 ? 0.458 3.442 -0.662 1.00 94.62 100 TRP A N 1
ATOM 752 C CA . TRP A 1 100 ? 1.031 4.616 0.027 1.00 94.62 100 TRP A CA 1
ATOM 753 C C . TRP A 1 100 ? 1.068 4.539 1.572 1.00 94.62 100 TRP A C 1
ATOM 755 O O . TRP A 1 100 ? 1.456 5.508 2.240 1.00 94.62 100 TRP A O 1
ATOM 765 N N . LEU A 1 101 ? 0.541 3.470 2.184 1.00 95.31 101 LEU A N 1
ATOM 766 C CA . LEU A 1 101 ? 0.406 3.318 3.640 1.00 95.31 101 LEU A CA 1
ATOM 767 C C . LEU A 1 101 ? 0.639 1.863 4.060 1.00 95.31 101 LEU A C 1
ATOM 769 O O . LEU A 1 101 ? 0.158 0.955 3.401 1.00 95.31 101 LEU A O 1
ATOM 773 N N . ASP A 1 102 ? 1.334 1.689 5.181 1.00 97.25 102 ASP A N 1
ATOM 774 C CA . ASP A 1 102 ? 1.647 0.419 5.842 1.00 97.25 102 ASP A CA 1
ATOM 775 C C . ASP A 1 102 ? 1.585 0.707 7.352 1.00 97.25 102 ASP A C 1
ATOM 777 O O . ASP A 1 102 ? 2.410 1.456 7.897 1.00 97.25 102 ASP A O 1
ATOM 781 N N . THR A 1 103 ? 0.505 0.274 7.995 1.00 97.50 103 THR A N 1
ATOM 782 C CA . THR A 1 103 ? 0.144 0.705 9.351 1.00 97.50 103 THR A CA 1
ATOM 783 C C . THR A 1 103 ? 0.859 -0.111 10.425 1.00 97.50 103 THR A C 1
ATOM 785 O O . THR A 1 103 ? 1.264 0.460 11.449 1.00 97.50 103 THR A O 1
ATOM 788 N N . ASP A 1 104 ? 1.090 -1.398 10.186 1.00 97.50 104 ASP A N 1
ATOM 789 C CA . ASP A 1 104 ? 1.782 -2.298 11.106 1.00 97.50 104 ASP A CA 1
ATOM 790 C C . ASP A 1 104 ? 3.291 -2.447 10.804 1.00 97.50 104 ASP A C 1
ATOM 792 O O . ASP A 1 104 ? 4.061 -2.892 11.668 1.00 97.50 104 ASP A O 1
ATOM 796 N N . LEU A 1 105 ? 3.737 -1.949 9.646 1.00 96.56 105 LEU A N 1
ATOM 797 C CA . LEU A 1 105 ? 5.110 -1.979 9.150 1.00 96.56 105 LEU A CA 1
ATOM 798 C C . LEU A 1 105 ? 5.624 -3.394 8.853 1.00 96.56 105 LEU A C 1
ATOM 800 O O . LEU A 1 105 ? 6.822 -3.665 9.053 1.00 96.56 105 LEU A O 1
ATOM 804 N N . ASP A 1 106 ? 4.756 -4.302 8.403 1.00 96.81 106 ASP A N 1
ATOM 805 C CA . ASP A 1 106 ? 5.155 -5.648 7.984 1.00 96.81 106 ASP A CA 1
ATOM 806 C C . ASP A 1 106 ? 5.680 -5.728 6.537 1.00 96.81 106 ASP A C 1
ATOM 808 O O . ASP A 1 106 ? 6.332 -6.717 6.164 1.00 96.81 106 ASP A O 1
ATOM 812 N N . GLY A 1 107 ? 5.526 -4.640 5.776 1.00 95.19 107 GLY A N 1
ATOM 813 C CA . GLY A 1 107 ? 5.969 -4.503 4.394 1.00 95.19 107 GLY A CA 1
ATOM 814 C C . GLY A 1 107 ? 4.923 -4.893 3.351 1.00 95.19 107 GLY A C 1
ATOM 815 O O . GLY A 1 107 ? 5.270 -4.951 2.167 1.00 95.19 107 GLY A O 1
ATOM 816 N N . ILE A 1 108 ? 3.686 -5.173 3.757 1.00 96.31 108 ILE A N 1
ATOM 817 C CA . ILE A 1 108 ? 2.509 -5.261 2.898 1.00 96.31 108 ILE A CA 1
ATOM 818 C C . ILE A 1 108 ? 1.716 -3.967 3.101 1.00 96.31 108 ILE A C 1
ATOM 820 O O . ILE A 1 108 ? 1.401 -3.586 4.218 1.00 96.31 108 ILE A O 1
ATOM 824 N N . GLY A 1 109 ? 1.426 -3.245 2.019 1.00 96.75 109 GLY A N 1
ATOM 825 C CA . GLY A 1 109 ? 0.644 -2.018 2.134 1.00 96.75 109 GLY A CA 1
ATOM 826 C C . GLY A 1 109 ? -0.820 -2.300 2.468 1.00 96.75 109 GLY A C 1
ATOM 827 O O . GLY A 1 109 ? -1.366 -3.338 2.086 1.00 96.75 109 GLY A O 1
ATOM 828 N N . ASN A 1 110 ? -1.463 -1.345 3.136 1.00 97.62 110 ASN A N 1
ATOM 829 C CA . ASN A 1 110 ? -2.831 -1.449 3.642 1.00 97.62 110 ASN A CA 1
ATOM 830 C C . ASN A 1 110 ? -3.894 -1.782 2.572 1.00 97.62 110 ASN A C 1
ATOM 832 O O . ASN A 1 110 ? -4.991 -2.223 2.897 1.00 97.62 110 ASN A O 1
ATOM 836 N N . ASN A 1 111 ? -3.660 -1.513 1.278 1.00 96.25 111 ASN A N 1
ATOM 837 C CA . ASN A 1 111 ? -4.663 -1.866 0.264 1.00 96.25 111 ASN A CA 1
ATOM 838 C C . ASN A 1 111 ? -4.632 -3.365 -0.081 1.00 96.25 111 ASN A C 1
ATOM 840 O O . ASN A 1 111 ? -5.647 -3.900 -0.552 1.00 96.25 111 ASN A O 1
ATOM 844 N N . THR A 1 112 ? -3.494 -4.028 0.136 1.00 96.69 112 THR A N 1
ATOM 845 C CA . THR A 1 112 ? -3.291 -5.465 -0.091 1.00 96.69 112 THR A CA 1
ATOM 846 C C . THR A 1 112 ? -3.320 -6.274 1.203 1.00 96.69 112 THR A C 1
ATOM 848 O O . THR A 1 112 ? -3.727 -7.444 1.167 1.00 96.69 112 THR A O 1
ATOM 851 N N . ASP A 1 113 ? -2.891 -5.687 2.318 1.00 98.00 113 ASP A N 1
ATOM 852 C CA . ASP A 1 113 ? -2.960 -6.313 3.629 1.00 98.00 113 ASP A CA 1
ATOM 853 C C . ASP A 1 113 ? -4.424 -6.576 4.029 1.00 98.00 113 ASP A C 1
ATOM 855 O O . ASP A 1 113 ? -5.372 -5.990 3.509 1.00 98.00 113 ASP A O 1
ATOM 859 N N . THR A 1 114 ? -4.620 -7.604 4.846 1.00 98.19 114 THR A N 1
ATOM 860 C CA . THR A 1 114 ? -5.935 -8.038 5.326 1.00 98.19 114 THR A CA 1
ATOM 861 C C . THR A 1 114 ? -6.092 -7.890 6.836 1.00 98.19 114 THR A C 1
ATOM 863 O O . THR A 1 114 ? -7.117 -8.334 7.365 1.00 98.19 114 THR A O 1
ATOM 866 N N . ASP A 1 115 ? -5.059 -7.386 7.510 1.00 98.50 115 ASP A N 1
ATOM 867 C CA . ASP A 1 115 ? -4.942 -7.176 8.955 1.00 98.50 115 ASP A CA 1
ATOM 868 C C . ASP A 1 115 ? -3.993 -5.983 9.191 1.00 98.50 115 ASP A C 1
ATOM 870 O O . ASP A 1 115 ? -2.891 -6.148 9.710 1.00 98.50 115 ASP A O 1
ATOM 874 N N . ASP A 1 116 ? -4.434 -4.797 8.761 1.00 98.62 116 ASP A N 1
ATOM 875 C CA . ASP A 1 116 ? -3.653 -3.557 8.613 1.00 98.62 116 ASP A CA 1
ATOM 876 C C . ASP A 1 116 ? -2.888 -3.126 9.883 1.00 98.62 116 ASP A C 1
ATOM 878 O O . ASP A 1 116 ? -1.936 -2.345 9.812 1.00 98.62 116 ASP A O 1
ATOM 882 N N . ASP A 1 117 ? -3.323 -3.552 11.070 1.00 98.56 117 ASP A N 1
ATOM 883 C CA . ASP A 1 117 ? -2.668 -3.249 12.345 1.00 98.56 117 ASP A CA 1
ATOM 884 C C . ASP A 1 117 ? -2.071 -4.476 13.061 1.00 98.56 117 ASP A C 1
ATOM 886 O O . ASP A 1 117 ? -1.377 -4.322 14.080 1.00 98.56 117 ASP A O 1
ATOM 890 N N . ASN A 1 118 ? -2.280 -5.669 12.497 1.00 98.19 118 ASN A N 1
ATOM 891 C CA . ASN A 1 118 ? -1.718 -6.950 12.913 1.00 98.19 118 ASN A CA 1
ATOM 892 C C . ASN A 1 118 ? -2.006 -7.296 14.377 1.00 98.19 118 ASN A C 1
ATOM 894 O O . ASN A 1 118 ? -1.168 -7.852 15.108 1.00 98.19 118 ASN A O 1
ATOM 898 N N . ASP A 1 119 ? -3.216 -6.965 14.827 1.00 98.19 119 ASP A N 1
ATOM 899 C CA . ASP A 1 119 ? -3.737 -7.376 16.128 1.00 98.19 119 ASP A CA 1
ATOM 900 C C . ASP A 1 119 ? -4.307 -8.810 16.118 1.00 98.19 119 ASP A C 1
ATOM 902 O O . ASP A 1 119 ? -4.504 -9.432 17.176 1.00 98.19 119 ASP A O 1
ATOM 906 N N . GLY A 1 120 ? -4.466 -9.381 14.918 1.00 97.62 120 GLY A N 1
ATOM 907 C CA . GLY A 1 120 ? -4.965 -10.725 14.663 1.00 97.62 120 GLY A CA 1
ATOM 908 C C . GLY A 1 120 ? -6.453 -10.791 14.309 1.00 97.62 120 GLY A C 1
ATOM 909 O O . GLY A 1 120 ? -6.988 -11.909 14.191 1.00 97.62 120 GLY A O 1
ATOM 910 N N . VAL A 1 121 ? -7.131 -9.652 14.166 1.00 98.31 121 VAL A N 1
ATOM 911 C CA . VAL A 1 121 ? -8.498 -9.521 13.663 1.00 98.31 121 VAL A CA 1
ATOM 912 C C . VAL A 1 121 ? -8.452 -8.919 12.252 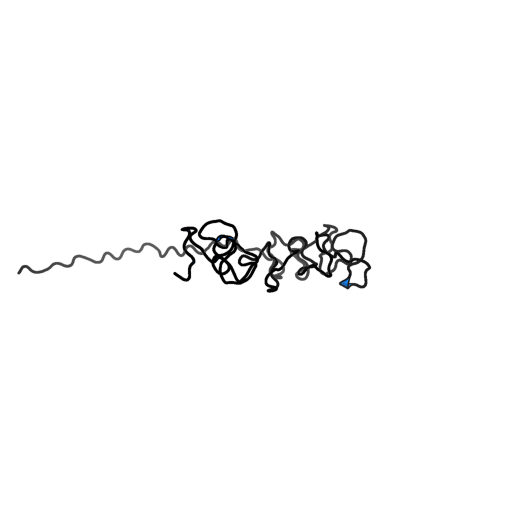1.00 98.31 121 VAL A C 1
ATOM 914 O O . VAL A 1 121 ? -8.126 -7.759 12.086 1.00 98.31 121 VAL A O 1
ATOM 917 N N . PRO A 1 122 ? -8.851 -9.670 11.206 1.00 98.38 122 PRO A N 1
ATOM 918 C CA . PRO A 1 122 ? -8.806 -9.144 9.842 1.00 98.38 122 PRO A CA 1
ATOM 919 C C . PRO A 1 122 ? -9.678 -7.897 9.660 1.00 98.38 122 PRO A C 1
ATOM 921 O O . PRO A 1 122 ? -10.800 -7.898 10.176 1.00 98.38 122 PRO A O 1
ATOM 924 N N . ASP A 1 123 ? -9.282 -6.947 8.806 1.00 98.38 123 ASP A N 1
ATOM 925 C CA . ASP A 1 123 ? -9.941 -5.630 8.645 1.00 98.38 123 ASP A CA 1
ATOM 926 C C . ASP A 1 123 ? -11.451 -5.725 8.403 1.00 98.38 123 ASP A C 1
ATOM 928 O O . ASP A 1 123 ? -12.248 -4.897 8.835 1.00 98.38 123 ASP A O 1
ATOM 932 N N . LEU A 1 124 ? -11.889 -6.772 7.694 1.00 97.94 124 LEU A N 1
ATOM 933 C CA . LEU A 1 124 ? -13.306 -7.009 7.400 1.00 97.94 124 LEU A CA 1
ATOM 934 C C . LEU A 1 124 ? -14.153 -7.255 8.665 1.00 97.94 124 LEU A C 1
ATOM 936 O O . LEU A 1 124 ? -15.384 -7.140 8.627 1.00 97.94 124 LEU A O 1
ATOM 940 N N . LEU A 1 125 ? -13.514 -7.691 9.743 1.00 98.06 125 LEU A N 1
ATOM 941 C CA . LEU A 1 125 ? -14.107 -8.012 11.035 1.00 98.06 125 LEU A CA 1
ATOM 942 C C . LEU A 1 125 ? -13.693 -7.024 12.130 1.00 98.06 125 LEU A C 1
ATOM 944 O O . LEU A 1 125 ? -14.236 -7.137 13.230 1.00 98.06 125 LEU A O 1
ATOM 948 N N . ASP A 1 126 ? -12.798 -6.090 11.819 1.00 98.12 126 ASP A N 1
ATOM 949 C CA . ASP A 1 126 ? -12.279 -5.091 12.737 1.00 98.12 126 ASP A CA 1
ATOM 950 C C . ASP A 1 126 ? -13.039 -3.760 12.605 1.00 98.12 126 ASP A C 1
ATOM 952 O O . ASP A 1 126 ? -13.246 -3.234 11.508 1.00 98.12 126 ASP A O 1
ATOM 956 N N . VAL A 1 127 ? -13.518 -3.210 13.724 1.00 98.12 127 VAL A N 1
ATOM 957 C CA . VAL A 1 127 ? -14.178 -1.892 13.731 1.00 98.12 127 VAL A CA 1
ATOM 958 C C . VAL A 1 127 ? -13.162 -0.740 13.674 1.00 98.12 127 VAL A C 1
ATOM 960 O O . VAL A 1 127 ? -13.482 0.344 13.174 1.00 98.12 127 VAL A O 1
ATOM 963 N N . PHE A 1 128 ? -11.941 -0.974 14.141 1.00 98.12 128 PHE A N 1
ATOM 964 C CA . PHE A 1 128 ? -10.818 -0.047 14.181 1.00 98.12 128 PHE A CA 1
ATOM 965 C C . PHE A 1 128 ? -9.574 -0.645 13.497 1.00 98.12 128 PHE A C 1
ATOM 967 O O . PHE A 1 128 ? -8.530 -0.711 14.131 1.00 98.12 128 PHE A O 1
ATOM 974 N N . PRO A 1 129 ? -9.620 -0.926 12.181 1.00 98.06 129 PRO A N 1
ATOM 975 C CA . PRO A 1 129 ? -8.596 -1.699 11.456 1.00 98.06 129 PRO A CA 1
ATOM 976 C C . PRO A 1 129 ? -7.172 -1.111 11.455 1.00 98.06 129 PRO A C 1
ATOM 978 O O . PRO A 1 129 ? -6.260 -1.704 10.914 1.00 98.06 129 PRO A O 1
ATOM 981 N N . LEU A 1 130 ? -6.966 0.093 11.994 1.00 97.88 130 LEU A N 1
ATOM 982 C CA . LEU A 1 130 ? -5.660 0.766 12.034 1.00 97.88 130 LEU A CA 1
ATOM 983 C C . LEU A 1 130 ? -5.135 0.931 13.469 1.00 97.88 130 LEU A C 1
ATOM 985 O O . LEU A 1 130 ? -4.254 1.759 13.728 1.00 97.88 130 LEU A O 1
ATOM 989 N N . ASN A 1 131 ? -5.753 0.266 14.439 1.00 98.12 131 ASN A N 1
ATOM 990 C CA . ASN A 1 131 ? -5.474 0.423 15.852 1.00 98.12 131 ASN A CA 1
ATOM 991 C C . ASN A 1 131 ? -5.400 -0.933 16.546 1.00 98.12 131 ASN A C 1
ATOM 993 O O . ASN A 1 131 ? -6.369 -1.382 17.149 1.00 98.12 131 ASN A O 1
ATOM 997 N N . SER A 1 132 ? -4.179 -1.447 16.660 1.00 98.06 132 SER A N 1
ATOM 998 C CA . SER A 1 132 ? -3.904 -2.776 17.216 1.00 98.06 132 SER A CA 1
ATOM 999 C C . SER A 1 132 ? -4.232 -3.000 18.697 1.00 98.06 132 SER A C 1
ATOM 1001 O O . SER A 1 132 ? -3.843 -3.997 19.313 1.00 98.06 132 SER A O 1
ATOM 1003 N N . LEU A 1 133 ? -4.883 -2.027 19.329 1.00 98.12 133 LEU A N 1
ATOM 1004 C CA . LEU A 1 133 ? -5.394 -2.109 20.687 1.00 98.12 133 LEU A CA 1
ATOM 1005 C C . LEU A 1 133 ? -6.919 -2.209 20.740 1.00 98.12 133 LEU A C 1
ATOM 1007 O O . LEU A 1 133 ? -7.433 -2.340 21.847 1.00 98.12 133 LEU A O 1
ATOM 1011 N N . GLU A 1 134 ? -7.641 -2.121 19.626 1.00 98.00 134 GLU A N 1
ATOM 1012 C CA . GLU A 1 134 ? -9.103 -2.117 19.586 1.00 98.00 134 GLU A CA 1
ATOM 1013 C C . GLU A 1 134 ? -9.616 -2.840 18.348 1.00 98.00 134 GLU A C 1
ATOM 1015 O O . GLU A 1 134 ? -9.248 -2.465 17.253 1.00 98.00 134 GLU A O 1
ATOM 1020 N N . SER A 1 135 ? -10.557 -3.769 18.521 1.00 97.81 135 SER A N 1
ATOM 1021 C CA . SER A 1 135 ? -11.207 -4.460 17.394 1.00 97.81 135 SER A CA 1
ATOM 1022 C C . SER A 1 135 ? -12.736 -4.476 17.463 1.00 97.81 135 SER A C 1
ATOM 1024 O O . SER A 1 135 ? -13.426 -4.842 16.508 1.00 97.81 135 SER A O 1
ATOM 1026 N N . LEU A 1 136 ? -13.307 -4.065 18.601 1.00 97.75 136 LEU A N 1
ATOM 1027 C CA . LEU A 1 136 ? -14.743 -4.111 18.879 1.00 97.75 136 LEU A CA 1
ATOM 1028 C C . LEU A 1 136 ? -15.251 -2.766 19.395 1.00 97.75 136 LEU A C 1
ATOM 1030 O O . LEU A 1 136 ? -14.565 -2.104 20.164 1.00 97.75 136 LEU A O 1
ATOM 1034 N N . ASP A 1 137 ? -16.479 -2.436 19.004 1.00 97.75 137 ASP A N 1
ATOM 1035 C CA . ASP A 1 137 ? -17.291 -1.314 19.489 1.00 97.75 137 ASP A CA 1
ATOM 1036 C C . ASP A 1 137 ? -18.706 -1.869 19.731 1.00 97.75 137 ASP A C 1
ATOM 1038 O O . ASP A 1 137 ? -19.493 -2.051 18.794 1.00 97.75 137 ASP A O 1
ATOM 1042 N N . THR 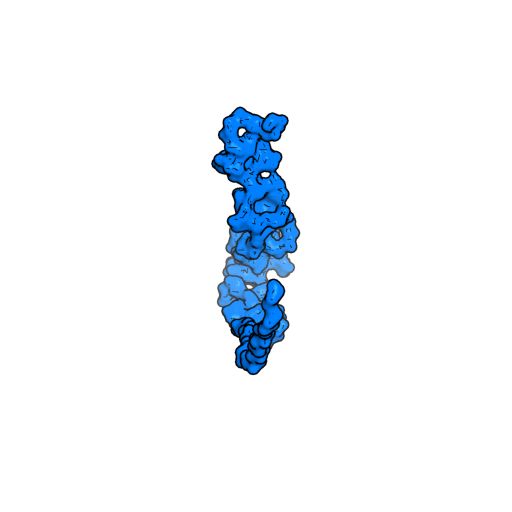A 1 138 ? -18.978 -2.329 20.954 1.00 97.25 138 THR A N 1
ATOM 1043 C CA . THR A 1 138 ? -20.197 -3.096 21.260 1.00 97.25 138 THR A CA 1
ATOM 1044 C C . THR A 1 138 ? -21.446 -2.209 21.248 1.00 97.25 138 THR A C 1
ATOM 1046 O O . THR A 1 138 ? -22.504 -2.667 20.788 1.00 97.25 138 THR A O 1
ATOM 1049 N N . ASP A 1 139 ? -21.350 -0.965 21.716 1.00 96.94 139 ASP A N 1
ATOM 1050 C CA . ASP A 1 139 ? -22.473 -0.028 21.804 1.00 96.94 139 ASP A CA 1
ATOM 1051 C C . ASP A 1 139 ? -22.554 0.967 20.624 1.00 96.94 139 ASP A C 1
ATOM 1053 O O . ASP A 1 139 ? -23.598 1.604 20.419 1.00 96.94 139 ASP A O 1
ATOM 1057 N N . LEU A 1 140 ? -21.533 0.972 19.759 1.00 97.00 140 LEU A N 1
ATOM 1058 C CA . LEU A 1 140 ? -21.415 1.771 18.539 1.00 97.00 140 LEU A CA 1
ATOM 1059 C C . LEU A 1 140 ? -21.279 3.275 18.805 1.00 97.00 140 LEU A C 1
ATOM 1061 O O . LEU A 1 140 ? -21.798 4.093 18.025 1.00 97.00 140 LEU A O 1
ATOM 1065 N N . ASP A 1 141 ? -20.615 3.653 19.896 1.00 96.69 141 ASP A N 1
ATOM 1066 C CA . ASP A 1 141 ? -20.346 5.050 20.237 1.00 96.69 141 ASP A CA 1
ATOM 1067 C C . ASP A 1 141 ? -19.068 5.617 19.577 1.00 96.69 141 ASP A C 1
ATOM 1069 O O . ASP A 1 141 ? -18.893 6.845 19.501 1.00 96.69 141 ASP A O 1
ATOM 1073 N N . GLY A 1 142 ? -18.244 4.742 18.990 1.00 95.75 142 GLY A N 1
ATOM 1074 C CA . GLY A 1 142 ? -16.997 5.065 18.302 1.00 95.75 142 GLY A CA 1
ATOM 1075 C C . GLY A 1 142 ? -15.743 5.001 19.178 1.00 95.75 142 GLY A C 1
ATOM 1076 O O . GLY A 1 142 ? -14.670 5.389 18.703 1.00 95.75 142 GLY A O 1
ATOM 1077 N N . ILE A 1 143 ? -15.850 4.556 20.429 1.00 97.06 143 ILE A N 1
ATOM 1078 C CA . ILE A 1 143 ? -14.736 4.230 21.320 1.00 97.06 143 ILE A CA 1
ATOM 1079 C C . ILE A 1 143 ? -14.633 2.704 21.388 1.00 97.06 143 ILE A C 1
ATOM 1081 O O . ILE A 1 143 ? -15.613 2.012 21.619 1.00 97.06 143 ILE A O 1
ATOM 1085 N N . GLY A 1 144 ? -13.440 2.156 21.155 1.00 97.44 144 GLY A N 1
ATOM 1086 C CA . GLY A 1 144 ? -13.260 0.707 21.220 1.00 97.44 144 GLY A CA 1
ATOM 1087 C C . GLY A 1 144 ? -13.411 0.169 22.642 1.00 97.44 144 GLY A C 1
ATOM 1088 O O . GLY A 1 144 ? -13.065 0.858 23.603 1.00 97.44 144 GLY A O 1
ATOM 1089 N N . ASN A 1 145 ? -13.896 -1.066 22.778 1.00 97.56 145 ASN A N 1
ATOM 1090 C CA . ASN A 1 145 ? -14.225 -1.674 24.070 1.00 97.56 145 ASN A CA 1
ATOM 1091 C C . ASN A 1 145 ? -13.056 -1.686 25.076 1.00 97.56 145 ASN A C 1
ATOM 1093 O O . ASN A 1 145 ? -13.298 -1.715 26.278 1.00 97.56 145 ASN A O 1
ATOM 1097 N N . ASN A 1 14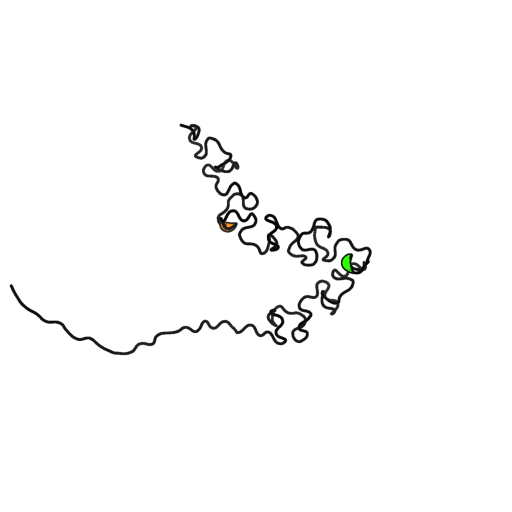6 ? -11.785 -1.712 24.644 1.00 96.38 146 ASN A N 1
ATOM 1098 C CA . ASN A 1 146 ? -10.662 -1.689 25.592 1.00 96.38 146 ASN A CA 1
ATOM 1099 C C . ASN A 1 146 ? -10.421 -0.283 26.182 1.00 96.38 146 ASN A C 1
ATOM 1101 O O . ASN A 1 146 ? -9.823 -0.166 27.262 1.00 96.38 146 ASN A O 1
ATOM 1105 N N . ALA A 1 147 ? -10.861 0.773 25.493 1.00 96.69 147 ALA A N 1
ATOM 1106 C CA . ALA A 1 147 ? -10.765 2.172 25.899 1.00 96.69 147 ALA A CA 1
ATOM 1107 C C . ALA A 1 147 ? -12.079 2.731 26.462 1.00 96.69 147 ALA A C 1
ATOM 1109 O O . ALA A 1 147 ? -12.034 3.712 27.219 1.00 96.69 147 ALA A O 1
ATOM 1110 N N . ASP A 1 148 ? -13.213 2.138 26.100 1.00 96.94 148 ASP A N 1
ATOM 1111 C CA . ASP A 1 148 ? -14.519 2.469 26.646 1.00 96.94 148 ASP A CA 1
ATOM 1112 C C . ASP A 1 148 ? -14.650 1.955 28.088 1.00 96.94 148 ASP A C 1
ATOM 1114 O O . ASP A 1 148 ? -13.976 1.024 28.519 1.00 96.94 148 ASP A O 1
ATOM 1118 N N . SER A 1 149 ? -15.435 2.666 28.888 1.00 96.88 149 SER A N 1
ATOM 1119 C CA . SER A 1 149 ? -15.700 2.343 30.286 1.00 96.88 149 SER A CA 1
ATOM 1120 C C . SER A 1 149 ? -17.128 1.871 30.549 1.00 96.88 149 SER A C 1
ATOM 1122 O O . SER A 1 149 ? -17.426 1.621 31.719 1.00 96.88 149 SER A O 1
ATOM 1124 N N . ASP A 1 150 ? -17.987 1.855 29.527 1.00 96.25 150 ASP A N 1
ATOM 1125 C CA . ASP A 1 150 ? -19.393 1.416 29.526 1.00 96.25 150 ASP A CA 1
ATOM 1126 C C . ASP A 1 150 ? -19.675 0.711 28.183 1.00 96.25 150 ASP A C 1
ATOM 1128 O O . ASP A 1 150 ? -20.511 1.168 27.408 1.00 96.25 150 ASP A O 1
ATOM 1132 N N . ASP A 1 151 ? -18.932 -0.367 27.894 1.00 96.50 151 ASP A N 1
ATOM 1133 C CA . ASP A 1 151 ? -18.802 -0.952 26.546 1.00 96.50 151 ASP A CA 1
ATOM 1134 C C . ASP A 1 151 ? -20.122 -1.466 25.945 1.00 96.50 151 ASP A C 1
ATOM 1136 O O . ASP A 1 151 ? -20.248 -1.613 24.731 1.00 96.50 151 ASP A O 1
ATOM 1140 N N . ASP A 1 152 ? -21.135 -1.737 26.770 1.00 96.31 152 ASP A N 1
ATOM 1141 C CA . ASP A 1 152 ? -22.463 -2.165 26.331 1.00 96.31 152 ASP A CA 1
ATOM 1142 C C . ASP A 1 152 ? -23.532 -1.057 26.345 1.00 96.31 152 ASP A C 1
ATOM 1144 O O . ASP A 1 152 ? -24.689 -1.300 25.961 1.00 96.31 152 ASP A O 1
ATOM 1148 N N . GLY A 1 153 ? -23.147 0.161 26.735 1.00 96.44 153 GLY A N 1
ATOM 1149 C CA . GLY A 1 153 ? -23.987 1.352 26.738 1.00 96.44 153 GLY A CA 1
ATOM 1150 C C . GLY A 1 153 ? -25.222 1.237 27.638 1.00 96.44 153 GLY A C 1
ATOM 1151 O O . GLY A 1 153 ? -26.243 1.904 27.392 1.00 96.44 153 GLY A O 1
ATOM 1152 N N . ASP A 1 154 ? -25.196 0.374 28.661 1.00 96.69 154 ASP A N 1
ATOM 1153 C CA . ASP A 1 154 ? -26.323 0.180 29.576 1.00 96.69 154 ASP A CA 1
ATOM 1154 C C . ASP A 1 154 ? -26.396 1.249 30.689 1.00 96.69 154 ASP A C 1
ATOM 1156 O O . ASP A 1 154 ? -27.426 1.390 31.376 1.00 96.69 154 ASP A O 1
ATOM 1160 N N . GLY A 1 155 ? -25.352 2.078 30.801 1.00 95.12 155 GLY A N 1
ATOM 1161 C CA . GLY A 1 155 ? -25.218 3.149 31.781 1.00 95.12 155 GLY A CA 1
ATOM 1162 C C . GLY A 1 155 ? -24.523 2.713 33.073 1.00 95.12 155 GLY A C 1
ATOM 1163 O O . GLY A 1 155 ? -24.597 3.446 34.077 1.00 95.12 155 GLY A O 1
ATOM 1164 N N . VAL A 1 156 ? -23.899 1.535 33.089 1.00 95.06 156 VAL A N 1
ATOM 1165 C CA . VAL A 1 156 ? -23.128 0.974 34.198 1.00 95.06 156 VAL A CA 1
ATOM 1166 C C . VAL A 1 156 ? -21.701 0.721 33.733 1.00 95.06 156 VAL A C 1
ATOM 1168 O O . VAL A 1 156 ? -21.456 -0.029 32.812 1.00 95.06 156 VAL A O 1
ATOM 1171 N N . LEU A 1 157 ? -20.733 1.291 34.455 1.00 95.69 157 LEU A N 1
ATOM 1172 C CA . LEU A 1 157 ? -19.329 1.105 34.092 1.00 95.69 157 LEU A CA 1
ATOM 1173 C C . LEU A 1 157 ? -18.903 -0.371 34.168 1.00 95.69 157 LEU A C 1
ATOM 1175 O O . LEU A 1 157 ? -19.198 -1.005 35.183 1.00 95.69 157 LEU A O 1
ATOM 1179 N N . ASP A 1 158 ? -18.056 -0.833 33.245 1.00 90.81 158 ASP A N 1
ATOM 1180 C CA . ASP A 1 158 ? -17.574 -2.230 33.112 1.00 90.81 158 ASP A CA 1
ATOM 1181 C C . ASP A 1 158 ? -16.920 -2.803 34.379 1.00 90.81 158 ASP A C 1
ATOM 1183 O O . ASP A 1 158 ? -16.755 -4.010 34.574 1.00 90.81 158 ASP A O 1
ATOM 1187 N N . VAL A 1 159 ? -16.497 -1.915 35.280 1.00 89.94 159 VAL A N 1
ATOM 1188 C CA . VAL A 1 159 ? -15.946 -2.279 36.588 1.00 89.94 159 VAL A CA 1
ATOM 1189 C C . VAL A 1 159 ? -17.005 -2.795 37.580 1.00 89.94 159 VAL A C 1
ATOM 1191 O O . VAL A 1 159 ? -16.624 -3.143 38.707 1.00 89.94 159 VAL A O 1
ATOM 1194 N N . TYR A 1 160 ? -18.297 -2.822 37.218 1.00 65.56 160 TYR A N 1
ATOM 1195 C CA . TYR A 1 160 ? -19.422 -3.170 38.100 1.00 65.56 160 TYR A CA 1
ATOM 1196 C C . TYR A 1 160 ? -20.283 -4.347 37.639 1.00 65.56 160 TYR A C 1
ATOM 1198 O O . TYR A 1 160 ? -20.542 -4.503 36.436 1.00 65.56 160 TYR A O 1
#

Sequence (160 aa):
MLKYKIRCFKFLSIALLVISSSSVFAIDTDGDGYDDSVDLFPADPLEWIDTDLDGIGNNSDPDIDGDGLLNGTDGGPDNNDDGDLAINLYDPLPRDPSEWLDTDLDGIGNNTDTDDDNDGVPDLLDVFPLNSLESLDTDLDGIGNNADSDDDGDGVLDVY

Foldseek 3Di:
DDDDDDDDDDDDDDDPPPPVPPPVPQCQQCPLPHGPVQAPCSNDSQARDQLCPPPDGLSGDQQRCPPPWGDVVVVTPAQQSRPAPDGVVQALCSNDNVARAQLCSPSDGPVRAQQSNPLPQGPVQAPCSNDSQARDQQCPPPDGPSRDQCSNPPPDGPVD

Radius of gyration: 27.29 Å; chains: 1; bounding box: 55×78×60 Å

=== Feature glossary ===
Feature key, reading from the visual/contextual features back to the raw sequence:

Rendered structure images. Structure images are PyMOL renders from six orthogonal camera directions. Cartoon representation draws helices as coils and strands as arrows; sticks shows the backbone as bonds; surface shows the solvent-excluded envelope. Rainbow coloring maps sequence position to hue (blue→red, N→C); chain coloring assigns a distinct color per polypeptide.

Contact-map, Ramachandran, and PAE plots. Three diagnostic plots accompany the record. The Cα contact map visualizes the tertiary structure as a 2D adjacency matrix (8 Å cutoff, sequence-local contacts suppressed). The Ramachandran plot shows the distribution of backbone (φ, ψ) torsions, with points in the α and β basins reflecting secondary structure content. The PAE plot shows AlphaFold's inter-residue confidence as a color matrix.

InterPro / GO / CATH / organism. The annotation block draws on four external resources. InterPro: which protein families and domains the sequence belongs to. GO: standardized terms for what the protein does, what process it participates in, and where in the cell it acts. CATH: which structural fold it has in the CATH hierarchy. Organism: the species of origin.

Nearest PDB structures. Structural nearest neighbors (via Foldseek easy-search vs the PDB). Reported per hit: target PDB id, E-value, and alignment TM-score. A TM-score above ~0.5 is the conventional threshold for 'same fold'.

Predicted aligned error. Predicted aligned error is AlphaFold's pairwise confidence. Unlike pLDDT (per-residue), PAE is per-residue-pair and captures wh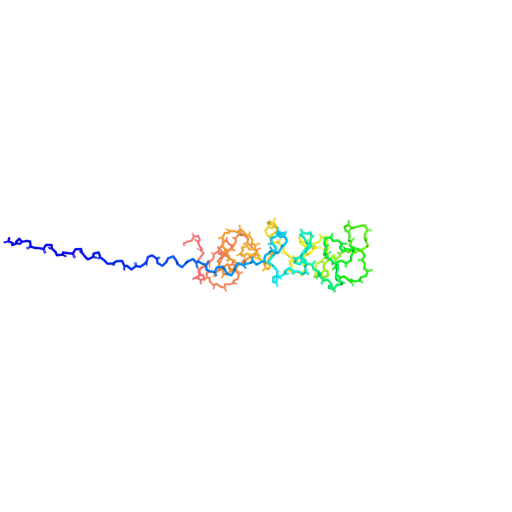ether two parts of the structure are correctly placed relative to each other. Units are ångströms of expected positional error.

Solvent-accessible surface area. SASA measures how much of the protein is reachable by solvent. It is computed by rolling a water-sized probe over the atomic surface and summing the exposed area (Å²). Per-residue SASA distinguishes core (buried, low SASA) from surface (exposed, high SASA) residues; total SASA is a whole-molecule size measure.

B-factor. Crystallographic B-factors measure how much each atom's electron density is smeared out, in Å². They rise in mobile loops and surface residues and fall in the buried interior. In AlphaFold models this column is repurposed to hold pLDDT instead.

pLDDT. For AlphaFold models, the B-factor field carries pLDDT — the model's own estimate of local accuracy on a 0–100 scale. Regions with pLDDT<50 should be treated as essentially unmodeled; they often correspond to intrinsically disordered segments.

Backbone torsions (φ/ψ). φ (phi) and ψ (psi) are the two rotatable backbone dihedrals per residue: φ is the C(i-1)–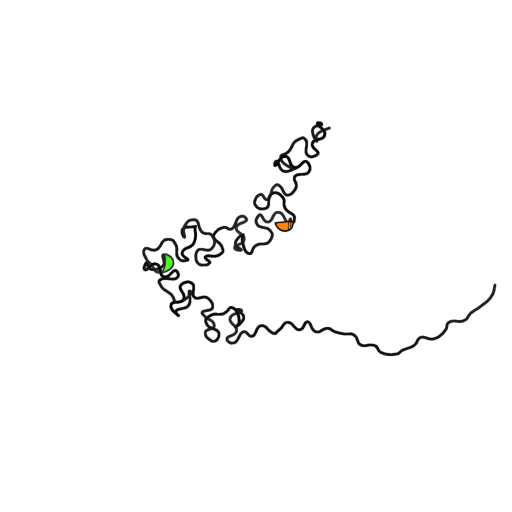N–Cα–C torsion, ψ is the N–Cα–C–N(i+1) torsion, both in degrees on (−180°, 180°]. α-helical residues cluster near (−60°, −45°); β-strand residues near (−120°, +130°). A Ramachandran plot is simply a scatter of (φ, ψ) for every residue.

Radius of gyration, Cα contacts, bounding box. Radius of gyration (Rg) is the root-mean-square distance of Cα atoms from their centroid — a single number for overall size and compactness. A globular domain of N residues has Rg ≈ 2.2·N^0.38 Å; an extended or disordered chain has a much larger Rg. The Cα contact count is the number of residue pairs whose Cα atoms are within 8 Å and are more than four positions apart in sequence — a standard proxy for tertiary packing density. The bounding box is the smallest axis-aligned box enclosing all Cα atoms.

Secondary structure (3-state, P-SEA). Three-state secondary structure (P-SEA) collapses the eight DSSP classes into helix (a), strand (b), and coil (c). P-SEA assigns these from Cα geometry alone — distances and angles — without requiring backbone oxygens, so it works on any Cα trace.

Secondary structure (8-state, DSSP). Secondary structure is the local, repeating backbone conformation. DSSP classifies it into eight states by reading the hydrogen-bond network: three helix types (H, G, I), two β types (E, B), two non-regular types (T, S), and unstructured coil (-).

Foldseek 3Di. The Foldseek 3Di string encodes local tertiary geometry as a 20-letter alphabet — one character per residue — derived from the relative positions of nearby Cα atoms. Unlike the amino-acid sequence, 3Di is a direct function of the 3D structure, so two proteins with the same fold have similar 3Di strings even at low sequence identity.

mmCIF coordinates. Structure coordinates are given as an mmCIF _atom_site loop: one row per atom with element, residue name, chain id, sequence number, and x/y/z position in Å. Only the four main-chain atoms per residue are included here; side chains are omitted to keep the record compact.

Sequence. This is the polypeptide sequence — one letter per residue, N-terminus first. Length ranges from a few dozen residues for small domains to over a thousand for large multi-domain proteins.